Protein AF-A0A7J8WKB6-F1 (afdb_monomer_lite)

Organism: Gossypium aridum (NCBI:txid34290)

Secondary structure (DSSP, 8-state):
--HHHHHHHHHSTT---GGGS-GGG-TT-------GGG-----SHHHHHHTTSTTEEEETTEEEES-SS-SSPPEEEE-GGGSSHHHHHHTBSSPPEEEEEEEEEEESEEEE-TT-EEEEEEEEEPPTT-EEEEPTT-EEE-

Sequence (142 aa):
MDLNAIKRLTDADALTLHIFENPKFFDRAIGINVPRARYLPLRTTADLFLYPCDIYTLVGYVFNRKSKANSLDPVVEFGSEFFKPTDFLSRFKTMPSIIELDSLKVTGDVRFGSRVVLKGKVSIAAKPGEKLQIPDKKVIED

Structure (mmCIF, N/CA/C/O backbone):
data_AF-A0A7J8WKB6-F1
#
_entry.id   AF-A0A7J8WKB6-F1
#
loop_
_atom_site.group_PDB
_atom_site.id
_atom_site.type_symbol
_atom_site.label_atom_id
_atom_site.label_alt_id
_atom_site.label_comp_id
_atom_site.label_asym_id
_atom_site.label_entity_id
_atom_site.label_seq_id
_atom_site.pdbx_PDB_ins_code
_atom_site.Cartn_x
_atom_site.Cartn_y
_atom_site.Cartn_z
_atom_site.occupancy
_atom_site.B_iso_or_equiv
_atom_site.auth_seq_id
_atom_site.auth_comp_id
_atom_site.auth_asym_id
_atom_site.auth_atom_id
_atom_site.pdbx_PDB_model_num
ATOM 1 N N . MET A 1 1 ? 27.851 5.606 -31.758 1.00 47.16 1 MET A N 1
ATOM 2 C CA . MET A 1 1 ? 27.261 5.997 -30.460 1.00 47.16 1 MET A CA 1
ATOM 3 C C . MET A 1 1 ? 26.259 7.102 -30.733 1.00 47.16 1 MET A C 1
ATOM 5 O O . MET A 1 1 ? 26.638 8.083 -31.355 1.00 47.16 1 MET A O 1
ATOM 9 N N . ASP A 1 2 ? 24.993 6.906 -30.371 1.00 52.00 2 ASP A N 1
ATOM 10 C CA . ASP A 1 2 ? 23.916 7.856 -30.671 1.00 52.00 2 ASP A CA 1
ATOM 11 C C . ASP A 1 2 ? 23.853 8.939 -29.580 1.00 52.00 2 ASP A C 1
ATOM 13 O O . ASP A 1 2 ? 23.409 8.687 -28.457 1.00 52.00 2 ASP A O 1
ATOM 17 N N . LEU A 1 3 ? 24.352 10.139 -29.892 1.00 48.03 3 LEU A N 1
ATOM 18 C CA . LEU A 1 3 ? 24.405 11.273 -28.959 1.00 48.03 3 LEU A CA 1
ATOM 19 C C . LEU A 1 3 ? 23.013 11.676 -28.445 1.00 48.03 3 LEU A C 1
ATOM 21 O O . LEU A 1 3 ? 22.898 12.186 -27.331 1.00 48.03 3 LEU A O 1
ATOM 25 N N . ASN A 1 4 ? 21.953 11.401 -29.211 1.00 50.12 4 ASN A N 1
ATOM 26 C CA . ASN A 1 4 ? 20.584 11.714 -28.805 1.00 50.12 4 ASN A CA 1
ATOM 27 C C . ASN A 1 4 ? 20.082 10.785 -27.695 1.00 50.12 4 ASN A C 1
ATOM 29 O O . ASN A 1 4 ? 19.283 11.204 -26.859 1.00 50.12 4 ASN A O 1
ATOM 33 N N . ALA A 1 5 ? 20.563 9.540 -27.652 1.00 53.41 5 ALA A N 1
ATOM 34 C CA . ALA A 1 5 ? 20.239 8.607 -26.577 1.00 53.41 5 ALA A CA 1
ATOM 35 C C . ALA A 1 5 ? 20.902 9.025 -25.256 1.00 53.41 5 ALA A C 1
ATOM 37 O O . ALA A 1 5 ? 20.277 8.934 -24.205 1.00 53.41 5 ALA A O 1
ATOM 38 N N . ILE A 1 6 ? 22.134 9.541 -25.321 1.00 53.81 6 ILE A N 1
ATOM 39 C CA . ILE A 1 6 ? 22.874 10.048 -24.155 1.00 53.81 6 ILE A CA 1
ATOM 40 C C . ILE A 1 6 ? 22.202 11.311 -23.612 1.00 53.81 6 I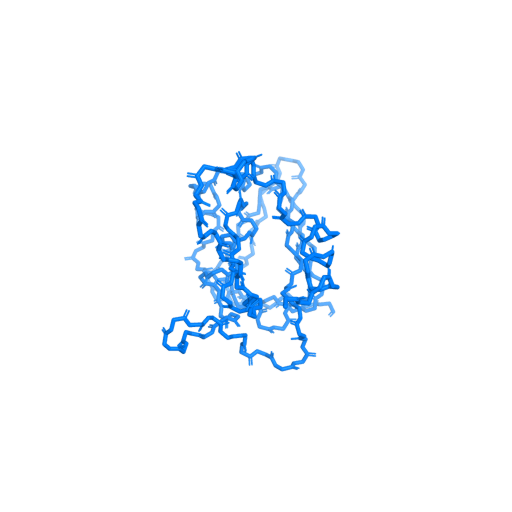LE A C 1
ATOM 42 O O . ILE A 1 6 ? 21.971 11.403 -22.412 1.00 53.81 6 ILE A O 1
ATOM 46 N N . LYS A 1 7 ? 21.809 12.238 -24.496 1.00 53.16 7 LYS A N 1
ATOM 47 C CA . LYS A 1 7 ? 21.117 13.469 -24.097 1.00 53.16 7 LYS A CA 1
ATOM 48 C C . LYS A 1 7 ? 19.762 13.184 -23.431 1.00 53.16 7 LYS A C 1
ATOM 50 O O . LYS A 1 7 ? 19.454 13.736 -22.383 1.00 53.16 7 LYS A O 1
ATOM 55 N N . ARG A 1 8 ? 19.003 12.218 -23.963 1.00 53.97 8 ARG A N 1
ATOM 56 C CA . ARG A 1 8 ? 17.762 11.721 -23.339 1.00 53.97 8 ARG A CA 1
ATOM 57 C C . ARG A 1 8 ? 17.981 11.059 -21.978 1.00 53.97 8 ARG A C 1
ATOM 59 O O . ARG A 1 8 ? 17.083 11.092 -21.145 1.00 53.97 8 ARG A O 1
ATOM 66 N N . LEU A 1 9 ? 19.145 10.446 -21.768 1.00 46.88 9 LEU A N 1
ATOM 67 C CA . LEU A 1 9 ? 19.512 9.817 -20.501 1.00 46.88 9 LEU A CA 1
ATOM 68 C C . LEU A 1 9 ? 19.885 10.863 -19.439 1.00 46.88 9 LEU A C 1
ATOM 70 O O . LEU A 1 9 ? 19.635 10.632 -18.263 1.00 46.88 9 LEU A O 1
ATOM 74 N N . THR A 1 10 ? 20.440 12.007 -19.854 1.00 52.09 10 THR A N 1
ATOM 75 C CA . THR A 1 10 ? 20.739 13.148 -18.972 1.00 52.09 10 THR A CA 1
ATOM 76 C C . THR A 1 10 ? 19.531 14.046 -18.694 1.00 52.09 10 THR A C 1
ATOM 78 O O . THR A 1 10 ? 19.476 14.630 -17.621 1.00 52.09 10 THR A O 1
ATOM 81 N N . ASP A 1 11 ? 18.571 14.143 -19.624 1.00 49.62 11 ASP A N 1
ATOM 82 C CA . ASP A 1 11 ? 17.354 14.966 -19.474 1.00 49.62 11 ASP A CA 1
ATOM 83 C C . ASP A 1 11 ? 16.244 14.271 -18.659 1.00 49.62 11 ASP A C 1
ATOM 85 O O . ASP A 1 11 ? 15.300 14.914 -18.207 1.00 49.62 11 ASP A O 1
ATOM 89 N N . ALA A 1 12 ? 16.322 12.950 -18.468 1.00 46.91 12 ALA A N 1
ATOM 90 C CA . ALA A 1 12 ? 15.436 12.247 -17.551 1.00 46.91 12 ALA A CA 1
ATOM 91 C C . ALA A 1 12 ? 15.967 12.420 -16.120 1.00 46.91 12 ALA A C 1
ATOM 93 O O . ALA A 1 12 ? 16.998 11.840 -15.780 1.00 46.91 12 ALA A O 1
ATOM 94 N N . ASP A 1 13 ? 15.225 13.143 -15.275 1.00 45.50 13 ASP A N 1
ATOM 95 C CA . ASP A 1 13 ? 15.440 13.402 -13.830 1.00 45.50 13 ASP A CA 1
ATOM 96 C C . ASP A 1 13 ? 15.644 12.145 -12.934 1.00 45.50 13 ASP A C 1
ATOM 98 O O . ASP A 1 13 ? 15.576 12.195 -11.706 1.00 45.50 13 ASP A O 1
ATOM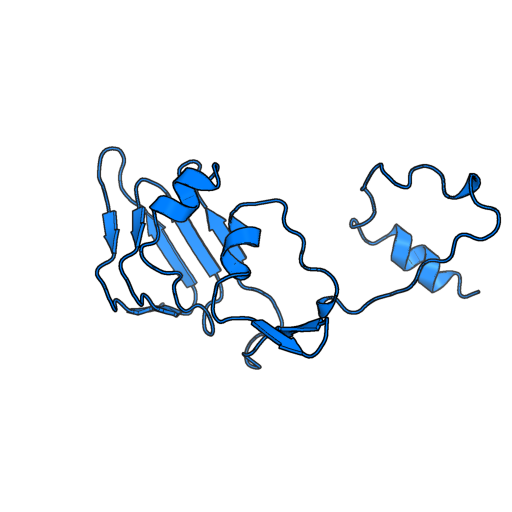 102 N N . ALA A 1 14 ? 15.891 10.975 -13.521 1.00 43.62 14 ALA A N 1
ATOM 103 C CA . ALA A 1 14 ? 16.112 9.701 -12.853 1.00 43.62 14 ALA A CA 1
ATOM 104 C C . ALA A 1 14 ? 17.574 9.454 -12.427 1.00 43.62 14 ALA A C 1
ATOM 106 O O . ALA A 1 14 ? 17.820 8.491 -11.697 1.00 43.62 14 ALA A O 1
ATOM 107 N N . LEU A 1 15 ? 18.539 10.287 -12.844 1.00 45.66 15 LEU A N 1
ATOM 108 C CA . LEU A 1 15 ? 19.964 10.099 -12.524 1.00 45.66 15 LEU A CA 1
ATOM 109 C C . LEU A 1 15 ? 20.529 11.005 -11.422 1.00 45.66 15 LEU A C 1
ATOM 111 O O . LEU A 1 15 ? 21.721 10.915 -11.138 1.00 45.66 15 LEU A O 1
ATOM 115 N N . THR A 1 16 ? 19.706 11.742 -10.672 1.00 41.84 16 THR A N 1
ATOM 116 C CA . THR A 1 16 ? 20.134 12.344 -9.387 1.00 41.84 16 THR A CA 1
ATOM 117 C C . THR A 1 16 ? 20.223 11.289 -8.270 1.00 41.84 16 THR A C 1
ATOM 119 O O . THR A 1 16 ? 19.817 11.495 -7.130 1.00 41.84 16 THR A O 1
ATOM 122 N N . LEU A 1 17 ? 20.722 10.097 -8.599 1.00 45.12 17 LEU A N 1
ATOM 123 C CA . LEU A 1 17 ? 21.325 9.189 -7.638 1.00 45.12 17 LEU A CA 1
ATOM 124 C C . LEU A 1 17 ? 22.809 9.555 -7.613 1.00 45.12 17 LEU A C 1
ATOM 126 O O . LEU A 1 17 ? 23.554 9.171 -8.511 1.00 45.12 17 LEU A O 1
ATOM 130 N N . HIS A 1 18 ? 23.237 10.252 -6.557 1.00 48.72 18 HIS A N 1
ATOM 131 C CA . HIS A 1 18 ? 24.631 10.635 -6.267 1.00 48.72 18 HIS A CA 1
ATOM 132 C C . HIS A 1 18 ? 25.651 9.467 -6.281 1.00 48.72 18 HIS A C 1
ATOM 134 O O . HIS A 1 18 ? 26.835 9.660 -6.039 1.00 48.72 18 HIS A O 1
ATOM 140 N N . ILE A 1 19 ? 25.219 8.238 -6.578 1.00 50.66 19 ILE A N 1
ATOM 141 C CA . ILE A 1 19 ? 26.065 7.053 -6.746 1.00 50.66 19 ILE A CA 1
ATOM 142 C C . ILE A 1 19 ? 26.900 7.132 -8.043 1.00 50.66 19 ILE A C 1
ATOM 144 O O . ILE A 1 19 ? 27.976 6.546 -8.109 1.00 50.66 19 ILE A O 1
ATOM 148 N N . PHE A 1 20 ? 26.458 7.884 -9.060 1.00 49.44 20 PHE A N 1
ATOM 149 C CA . PHE A 1 20 ? 27.145 7.994 -10.358 1.00 49.44 20 PHE A CA 1
ATOM 150 C C . PHE A 1 20 ? 27.691 9.397 -10.652 1.00 49.44 20 PHE A C 1
ATOM 152 O O . PHE A 1 20 ? 27.696 9.829 -11.802 1.00 49.44 20 PHE A O 1
ATOM 159 N N . GLU A 1 21 ? 28.188 10.123 -9.649 1.00 49.72 21 GLU A N 1
ATOM 160 C CA . GLU A 1 21 ? 28.724 11.472 -9.895 1.00 49.72 21 GLU A CA 1
ATOM 161 C C . GLU A 1 21 ? 29.954 11.501 -10.816 1.00 49.72 21 GLU A C 1
ATOM 163 O O . GLU A 1 21 ? 30.286 12.559 -11.342 1.00 49.72 21 GLU A O 1
ATOM 168 N N . ASN A 1 22 ? 30.621 10.370 -11.085 1.00 50.00 22 ASN A N 1
ATOM 169 C CA . ASN A 1 22 ? 31.765 10.345 -11.999 1.00 50.00 22 ASN A CA 1
ATOM 170 C C . ASN A 1 22 ? 31.897 9.015 -12.771 1.00 50.00 22 ASN A C 1
ATOM 172 O O . ASN A 1 22 ? 32.649 8.135 -12.351 1.00 50.00 22 ASN A O 1
ATOM 176 N N . PRO A 1 23 ? 31.294 8.871 -13.970 1.00 52.91 23 PRO A N 1
ATOM 177 C CA . PRO A 1 23 ? 31.600 7.751 -14.876 1.00 52.91 23 PRO A CA 1
ATOM 178 C C . PRO A 1 23 ? 33.064 7.746 -15.365 1.00 52.91 23 PRO A C 1
ATOM 180 O O . PRO A 1 23 ? 33.491 6.803 -16.020 1.00 52.91 23 PRO A O 1
ATOM 183 N N . LYS A 1 24 ? 33.849 8.777 -15.019 1.00 56.69 24 LYS A N 1
ATOM 184 C CA . LYS A 1 24 ? 35.278 8.931 -15.326 1.00 56.69 24 LYS A CA 1
ATOM 185 C C . LYS A 1 24 ? 36.197 7.927 -14.613 1.00 56.69 24 LYS A C 1
ATOM 187 O O . LYS A 1 24 ? 37.359 7.841 -14.982 1.00 56.69 24 LYS A O 1
ATOM 192 N N . PHE A 1 25 ? 35.710 7.197 -13.604 1.00 61.06 25 PHE A N 1
ATOM 193 C CA . PHE A 1 25 ? 36.506 6.187 -12.884 1.00 61.06 25 PHE A CA 1
ATOM 194 C C . PHE A 1 25 ? 36.564 4.822 -13.583 1.00 61.06 25 PHE A C 1
ATOM 196 O O . PHE A 1 25 ? 37.328 3.958 -13.161 1.00 61.06 25 PHE A O 1
ATOM 203 N N . PHE A 1 26 ? 35.774 4.616 -14.639 1.00 70.69 26 PHE A N 1
ATOM 204 C CA . PHE A 1 26 ? 35.746 3.359 -15.378 1.00 70.69 26 PHE A CA 1
ATOM 205 C C . PHE A 1 26 ? 35.987 3.616 -16.864 1.00 70.69 26 PHE A C 1
ATOM 207 O O . PHE A 1 26 ? 35.164 4.239 -17.531 1.00 70.69 26 PHE A O 1
ATOM 214 N N . ASP A 1 27 ? 37.067 3.047 -17.403 1.00 74.69 27 ASP A N 1
ATOM 215 C CA . ASP A 1 27 ? 37.472 3.210 -18.810 1.00 74.69 27 ASP A CA 1
ATOM 216 C C . ASP A 1 27 ? 36.416 2.722 -19.823 1.00 74.69 27 ASP A C 1
ATOM 218 O O . ASP A 1 27 ? 36.487 3.038 -21.011 1.00 74.69 27 ASP A O 1
ATOM 222 N N . ARG A 1 28 ? 35.436 1.918 -19.379 1.00 77.69 28 ARG A N 1
ATOM 223 C CA . ARG A 1 28 ? 34.392 1.303 -20.220 1.00 77.69 28 ARG A CA 1
ATOM 224 C C . ARG A 1 28 ? 33.006 1.298 -19.561 1.00 77.69 28 ARG A C 1
ATOM 226 O O . ARG A 1 28 ? 32.357 0.255 -19.489 1.00 77.69 28 ARG A O 1
ATOM 233 N N . ALA A 1 29 ? 32.533 2.444 -19.073 1.00 78.81 29 ALA A N 1
ATOM 234 C CA . ALA A 1 29 ? 31.150 2.570 -18.606 1.00 78.81 29 ALA A CA 1
ATOM 235 C C . ALA A 1 29 ? 30.144 2.453 -19.776 1.00 78.81 29 ALA A C 1
ATOM 237 O O . ALA A 1 29 ? 30.272 3.146 -20.785 1.00 78.81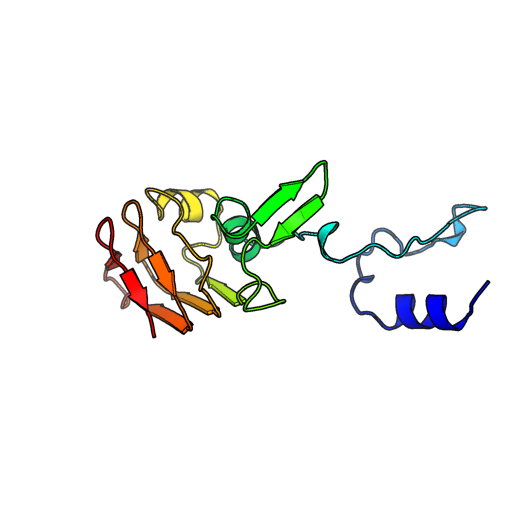 29 ALA A O 1
ATOM 238 N N . ILE A 1 30 ? 29.128 1.591 -19.638 1.00 79.69 30 ILE A N 1
ATOM 239 C CA . ILE A 1 30 ? 28.045 1.415 -20.622 1.00 79.69 30 ILE A CA 1
ATOM 240 C C . ILE A 1 30 ? 26.698 1.586 -19.917 1.00 79.69 30 ILE A C 1
ATOM 242 O O . ILE A 1 30 ? 26.394 0.873 -18.964 1.00 79.69 30 ILE A O 1
ATOM 246 N N . GLY A 1 31 ? 25.874 2.509 -20.415 1.00 82.25 31 GLY A N 1
ATOM 247 C CA . GLY A 1 31 ? 24.470 2.627 -20.026 1.00 82.25 31 GLY A CA 1
ATOM 248 C C . GLY A 1 31 ? 23.588 1.730 -20.893 1.00 82.25 31 GLY A C 1
ATOM 249 O O . GLY A 1 31 ? 23.731 1.715 -22.116 1.00 82.25 31 GLY A O 1
ATOM 250 N N . ILE A 1 32 ? 22.664 0.996 -20.275 1.00 84.38 32 ILE A N 1
ATOM 251 C CA . ILE A 1 32 ? 21.683 0.163 -20.981 1.00 84.38 32 ILE A CA 1
ATOM 252 C C . ILE A 1 32 ? 20.292 0.706 -20.679 1.00 84.38 32 ILE A C 1
ATOM 254 O O . ILE A 1 32 ? 19.900 0.802 -19.518 1.00 84.38 32 ILE A O 1
ATOM 258 N N . A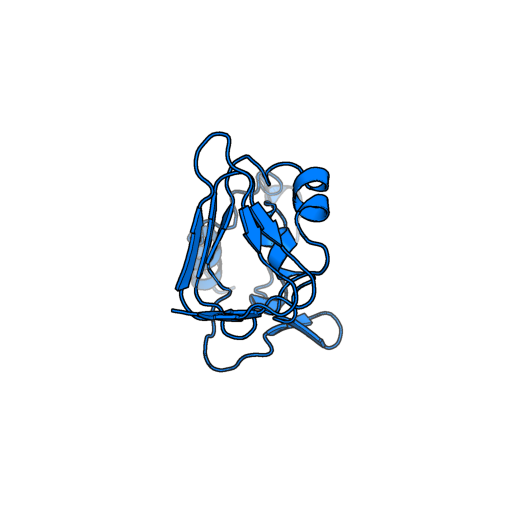SN A 1 33 ? 19.527 1.025 -21.726 1.00 83.50 33 ASN A N 1
ATOM 259 C CA . ASN A 1 33 ? 18.124 1.379 -21.561 1.00 83.50 33 ASN A CA 1
ATOM 260 C C . ASN A 1 33 ? 17.303 0.118 -21.258 1.00 83.50 33 ASN A C 1
ATOM 262 O O . ASN A 1 33 ? 17.376 -0.881 -21.980 1.00 83.50 33 ASN A O 1
ATOM 266 N N . VAL A 1 34 ? 16.509 0.163 -20.193 1.00 81.62 34 VAL A N 1
ATOM 267 C CA . VAL A 1 34 ? 15.685 -0.960 -19.747 1.00 81.62 34 VAL A CA 1
ATOM 268 C C . VAL A 1 34 ? 14.208 -0.564 -19.738 1.00 81.62 34 VAL A C 1
ATOM 270 O O . VAL A 1 34 ? 13.886 0.569 -19.387 1.00 81.62 34 VAL A O 1
ATOM 273 N N . PRO A 1 35 ? 13.277 -1.472 -20.095 1.00 78.69 35 PRO A N 1
ATOM 274 C CA . PRO A 1 35 ? 11.854 -1.210 -19.914 1.00 78.69 35 PRO A CA 1
ATOM 275 C C . PRO A 1 35 ? 11.525 -0.920 -18.448 1.00 78.69 35 PRO A C 1
ATOM 277 O O . PRO A 1 35 ? 12.110 -1.540 -17.557 1.00 78.69 35 PRO A O 1
ATOM 280 N N . ARG A 1 36 ? 10.528 -0.057 -18.205 1.00 75.69 36 ARG A N 1
ATOM 281 C CA . ARG A 1 36 ? 10.057 0.302 -16.853 1.00 75.69 36 ARG A CA 1
ATOM 282 C C . ARG A 1 36 ? 9.750 -0.920 -15.979 1.00 75.69 36 ARG A C 1
ATOM 284 O O . ARG A 1 36 ? 10.039 -0.899 -14.794 1.00 75.69 36 ARG A O 1
ATOM 291 N N . ALA A 1 37 ? 9.275 -2.014 -16.573 1.00 76.00 37 ALA A N 1
ATOM 292 C CA . ALA A 1 37 ? 8.993 -3.280 -15.889 1.00 76.00 37 ALA A CA 1
ATOM 293 C C . ALA A 1 37 ? 10.204 -3.922 -15.166 1.00 76.00 37 ALA A C 1
ATOM 295 O O . ALA A 1 37 ? 10.027 -4.832 -14.359 1.00 76.00 37 ALA A O 1
ATOM 296 N N . ARG A 1 38 ? 11.440 -3.474 -15.448 1.00 79.50 38 ARG A N 1
ATOM 297 C CA . ARG A 1 38 ? 12.666 -3.900 -14.743 1.00 79.50 38 ARG A CA 1
ATOM 298 C C . ARG A 1 38 ? 13.057 -2.992 -13.573 1.00 79.50 38 ARG A C 1
ATOM 300 O O . ARG A 1 38 ? 14.067 -3.253 -12.928 1.00 79.50 38 ARG A O 1
ATOM 307 N N . TYR A 1 39 ? 12.291 -1.937 -13.305 1.00 76.56 39 TYR A N 1
ATOM 308 C CA . TYR A 1 39 ? 12.578 -0.976 -12.249 1.00 76.56 39 TYR A CA 1
ATOM 309 C C . TYR A 1 39 ? 11.306 -0.629 -11.472 1.00 76.56 39 TYR A C 1
ATOM 311 O O . TYR A 1 39 ? 10.482 0.163 -11.925 1.00 76.56 39 TYR A O 1
ATOM 319 N N . LEU A 1 40 ? 11.180 -1.213 -10.280 1.00 76.75 40 LEU A N 1
ATOM 320 C CA . LEU A 1 40 ? 10.170 -0.845 -9.293 1.00 76.75 40 LEU A CA 1
ATOM 321 C C . LEU A 1 40 ? 10.896 -0.197 -8.101 1.00 76.75 40 LEU A C 1
ATOM 323 O O . LEU A 1 40 ? 11.483 -0.918 -7.290 1.00 76.75 40 LEU A O 1
ATOM 327 N N . PRO A 1 41 ? 10.963 1.144 -8.023 1.00 78.19 41 PRO A N 1
ATOM 328 C CA . PRO A 1 41 ? 11.644 1.812 -6.921 1.00 78.19 41 PRO A CA 1
ATOM 329 C C . PRO A 1 41 ? 10.903 1.537 -5.612 1.00 78.19 41 PRO A C 1
ATOM 331 O O . PRO A 1 41 ? 9.695 1.696 -5.560 1.00 78.19 41 PRO A O 1
ATOM 334 N N . LEU A 1 42 ? 11.623 1.165 -4.553 1.00 81.81 42 LEU A N 1
ATOM 335 C CA . LEU A 1 42 ? 11.068 0.989 -3.206 1.00 81.81 42 LEU A CA 1
ATOM 336 C C . LEU A 1 42 ? 11.630 2.071 -2.283 1.00 81.81 42 LEU A C 1
ATOM 338 O O . LEU A 1 42 ? 12.558 1.820 -1.516 1.00 81.81 42 LEU A O 1
ATOM 342 N N . ARG A 1 43 ? 11.126 3.302 -2.407 1.00 84.06 43 ARG A N 1
ATOM 343 C CA . ARG A 1 43 ? 11.585 4.434 -1.583 1.00 84.06 43 ARG A CA 1
ATOM 344 C C . ARG A 1 43 ? 10.618 4.751 -0.450 1.00 84.06 43 ARG A C 1
ATOM 346 O O . ARG A 1 43 ? 11.038 5.243 0.593 1.00 84.06 43 ARG A O 1
ATOM 353 N N . THR A 1 44 ? 9.337 4.482 -0.661 1.00 86.62 44 THR A N 1
ATOM 354 C CA . THR A 1 44 ? 8.245 4.880 0.227 1.00 86.62 44 THR A CA 1
ATOM 355 C C . THR A 1 44 ? 7.363 3.688 0.593 1.00 86.62 44 THR A C 1
ATOM 357 O O . THR A 1 44 ? 7.392 2.641 -0.054 1.00 86.62 44 THR A O 1
ATOM 360 N N . THR A 1 45 ? 6.535 3.834 1.630 1.00 90.19 45 THR A N 1
ATOM 361 C CA . THR A 1 45 ? 5.524 2.817 1.961 1.00 90.19 45 THR A CA 1
ATOM 362 C C . THR A 1 45 ? 4.415 2.727 0.912 1.00 90.19 45 THR A C 1
ATOM 364 O O . THR A 1 45 ? 3.812 1.667 0.768 1.00 90.19 45 THR A O 1
ATOM 367 N N . ALA A 1 46 ? 4.207 3.785 0.120 1.00 89.88 46 ALA A N 1
ATOM 368 C CA . ALA A 1 46 ? 3.377 3.751 -1.083 1.00 89.88 46 ALA A CA 1
ATOM 369 C C . ALA A 1 46 ? 3.939 2.776 -2.131 1.00 89.88 46 ALA A C 1
ATOM 371 O O . ALA A 1 46 ? 3.200 1.939 -2.643 1.00 89.88 46 ALA A O 1
ATOM 372 N N . ASP A 1 47 ? 5.252 2.802 -2.372 1.00 88.06 47 ASP A N 1
ATOM 373 C CA . ASP A 1 47 ? 5.899 1.838 -3.268 1.00 88.06 47 ASP A CA 1
ATOM 374 C C . ASP A 1 47 ? 5.820 0.407 -2.711 1.00 88.06 47 ASP A C 1
ATOM 376 O O . ASP A 1 47 ? 5.499 -0.544 -3.428 1.00 88.06 47 ASP A O 1
ATOM 380 N N . LEU A 1 48 ? 6.069 0.256 -1.402 1.00 90.00 48 LEU A N 1
ATOM 381 C CA . LEU A 1 48 ? 5.987 -1.032 -0.710 1.00 90.00 48 LEU A CA 1
ATOM 382 C C . LEU A 1 48 ? 4.581 -1.633 -0.775 1.00 90.00 48 LEU A C 1
ATOM 384 O O . LEU A 1 48 ? 4.455 -2.852 -0.810 1.00 90.00 48 LEU A O 1
ATOM 388 N N . PHE A 1 49 ? 3.537 -0.805 -0.796 1.00 93.25 49 PHE A N 1
ATOM 389 C CA . PHE A 1 49 ? 2.149 -1.248 -0.870 1.00 93.25 49 PHE A CA 1
ATOM 390 C C . PHE A 1 49 ? 1.810 -1.927 -2.197 1.00 93.25 49 PHE A C 1
ATOM 392 O O . PHE A 1 49 ? 1.063 -2.902 -2.198 1.00 93.25 49 PHE A O 1
ATOM 399 N N . LEU A 1 50 ? 2.380 -1.474 -3.316 1.00 90.00 50 LEU A N 1
ATOM 400 C CA . LEU A 1 50 ? 2.076 -2.043 -4.632 1.00 90.00 50 LEU A CA 1
ATOM 401 C C . LEU A 1 50 ? 2.594 -3.478 -4.782 1.00 90.00 50 LEU A C 1
ATOM 403 O O . LEU A 1 50 ? 1.939 -4.311 -5.404 1.00 90.00 50 LEU A O 1
ATOM 407 N N . TYR A 1 51 ? 3.756 -3.773 -4.198 1.00 86.31 51 TYR A N 1
ATOM 408 C CA . TYR A 1 51 ? 4.456 -5.045 -4.376 1.00 86.31 51 TYR A CA 1
ATOM 409 C C . TYR A 1 51 ? 3.676 -6.293 -3.906 1.00 86.31 51 TYR A C 1
ATOM 411 O O . TYR A 1 51 ? 3.569 -7.244 -4.680 1.00 86.31 51 TYR A O 1
ATOM 419 N N . PRO A 1 52 ? 3.123 -6.339 -2.679 1.00 88.44 52 PRO A N 1
ATOM 420 C CA . PRO A 1 52 ? 2.373 -7.493 -2.193 1.00 88.44 52 PRO A CA 1
ATOM 421 C C . PRO A 1 52 ? 0.913 -7.519 -2.672 1.00 88.44 52 PRO A C 1
ATOM 423 O O . PRO A 1 52 ? 0.194 -8.470 -2.361 1.00 88.44 52 PRO A O 1
ATOM 426 N N . CYS A 1 53 ? 0.452 -6.490 -3.386 1.00 91.12 53 CYS A N 1
ATOM 427 C CA . CYS A 1 53 ? -0.890 -6.462 -3.952 1.00 91.12 53 CYS A CA 1
ATOM 428 C C . CYS A 1 53 ? -0.979 -7.275 -5.255 1.00 91.12 53 CYS A C 1
ATOM 430 O O . CYS A 1 53 ? 0.008 -7.701 -5.853 1.00 91.12 53 CYS A O 1
ATOM 432 N N . ASP A 1 54 ? -2.199 -7.486 -5.738 1.00 91.06 54 ASP A N 1
ATOM 433 C CA . ASP A 1 54 ? -2.492 -8.334 -6.894 1.00 91.06 54 ASP A CA 1
ATOM 434 C C . ASP A 1 54 ? -2.185 -7.702 -8.263 1.00 91.06 54 ASP A C 1
ATOM 436 O O . ASP A 1 54 ? -2.487 -8.316 -9.288 1.00 91.06 54 ASP A O 1
ATOM 440 N N . ILE A 1 55 ? -1.551 -6.529 -8.301 1.00 88.81 55 ILE A N 1
ATOM 441 C CA . ILE A 1 55 ? -1.335 -5.727 -9.510 1.00 88.81 55 ILE A CA 1
ATOM 442 C C . ILE A 1 55 ? -0.250 -6.279 -10.448 1.00 88.81 55 ILE A C 1
ATOM 444 O O . ILE A 1 55 ? -0.364 -6.109 -11.666 1.00 88.81 55 ILE A O 1
ATOM 448 N N . TYR A 1 56 ? 0.760 -6.982 -9.924 1.00 87.31 56 TYR A N 1
ATOM 449 C CA . TYR A 1 56 ? 1.859 -7.544 -10.717 1.00 87.31 56 TYR A CA 1
ATOM 450 C C . TYR A 1 56 ? 1.819 -9.075 -10.791 1.00 87.31 56 TYR A C 1
ATOM 452 O O . TYR A 1 56 ? 1.319 -9.768 -9.906 1.00 87.31 56 TYR A O 1
ATOM 460 N N . THR A 1 57 ? 2.379 -9.609 -11.873 1.00 85.19 57 THR A N 1
ATOM 461 C CA . THR A 1 57 ? 2.762 -11.014 -12.042 1.00 85.19 57 THR A CA 1
ATOM 462 C C . THR A 1 57 ? 4.248 -11.068 -12.344 1.00 85.19 57 THR A C 1
ATOM 464 O O . THR A 1 57 ? 4.744 -10.297 -13.166 1.00 85.19 57 THR A O 1
ATOM 467 N N . LEU A 1 58 ? 4.953 -11.996 -11.709 1.00 82.81 58 LEU A N 1
ATOM 468 C CA . LEU A 1 58 ? 6.356 -12.244 -11.997 1.00 82.81 58 LEU A CA 1
ATOM 469 C C . LEU A 1 58 ? 6.474 -13.199 -13.191 1.00 82.81 58 LEU A C 1
ATOM 471 O O . LEU A 1 58 ? 5.996 -14.331 -13.132 1.00 82.81 58 LEU A O 1
ATOM 475 N N . VAL A 1 59 ? 7.114 -12.747 -14.271 1.00 82.25 59 VAL A N 1
ATOM 476 C CA . VAL A 1 59 ? 7.453 -13.581 -15.434 1.00 82.25 59 VAL A CA 1
ATOM 477 C C . VAL A 1 59 ? 8.972 -13.596 -15.574 1.00 82.25 59 VAL A C 1
ATOM 479 O O . VAL A 1 59 ? 9.582 -12.618 -16.011 1.00 82.25 59 VAL A O 1
ATOM 482 N N . GLY A 1 60 ? 9.601 -14.692 -15.142 1.00 84.06 60 GLY A N 1
ATOM 483 C CA . GLY A 1 60 ? 11.054 -14.756 -14.979 1.00 84.06 60 GLY A CA 1
ATOM 484 C C . GLY A 1 60 ? 11.522 -13.763 -13.911 1.00 84.06 60 GLY A C 1
ATOM 485 O O . GLY A 1 60 ? 11.236 -13.949 -12.734 1.00 84.06 60 GLY A O 1
ATOM 486 N N . TYR A 1 61 ? 12.199 -12.694 -14.337 1.00 75.75 61 TYR A N 1
ATOM 487 C CA . TYR A 1 61 ? 12.695 -11.612 -13.470 1.00 75.75 61 TYR A CA 1
ATOM 488 C C . TYR A 1 61 ? 12.005 -10.264 -13.723 1.00 75.75 61 TYR A C 1
ATOM 490 O O . TYR A 1 61 ? 12.497 -9.222 -13.297 1.00 75.75 61 TYR A O 1
ATOM 498 N N . VAL A 1 62 ? 10.903 -10.261 -14.476 1.00 76.88 62 VAL A N 1
ATOM 499 C CA . VAL A 1 62 ? 10.200 -9.040 -14.879 1.00 76.88 62 VAL A CA 1
ATOM 500 C C . VAL A 1 62 ? 8.841 -8.986 -14.196 1.00 76.88 62 VAL A C 1
ATOM 502 O O . VAL A 1 62 ? 8.067 -9.946 -14.260 1.00 76.88 62 VAL A O 1
ATOM 505 N N . PHE A 1 63 ? 8.545 -7.851 -13.563 1.00 78.56 63 PHE A N 1
ATOM 506 C CA . PHE A 1 63 ? 7.227 -7.573 -13.005 1.00 78.56 63 PHE A CA 1
ATOM 507 C C . PHE A 1 63 ? 6.321 -7.032 -14.106 1.00 78.56 63 PHE A C 1
ATOM 509 O O . PHE A 1 63 ? 6.512 -5.924 -14.603 1.00 78.56 63 PHE A O 1
ATOM 516 N N . ASN A 1 64 ? 5.324 -7.824 -14.488 1.00 78.88 64 ASN A N 1
ATOM 517 C CA . ASN A 1 64 ? 4.330 -7.444 -15.484 1.00 78.88 64 ASN A CA 1
ATOM 518 C C . ASN A 1 64 ? 3.014 -7.093 -14.801 1.00 78.88 64 ASN A C 1
ATOM 520 O O . ASN A 1 64 ? 2.497 -7.874 -14.002 1.00 78.88 64 ASN A O 1
ATOM 524 N N . ARG A 1 65 ? 2.433 -5.940 -15.137 1.00 78.44 65 ARG A N 1
ATOM 525 C CA . ARG A 1 65 ? 1.107 -5.567 -14.639 1.00 78.44 65 ARG A CA 1
ATOM 526 C C . ARG A 1 65 ? 0.040 -6.519 -15.191 1.00 78.44 65 ARG A C 1
ATOM 528 O O . ARG A 1 65 ? 0.053 -6.837 -16.378 1.00 78.44 65 ARG A O 1
ATOM 535 N N . LYS A 1 66 ? -0.890 -6.967 -14.340 1.00 79.06 66 LYS A N 1
ATOM 536 C CA . LYS A 1 66 ? -1.997 -7.861 -14.737 1.00 79.06 66 LYS A CA 1
ATOM 537 C C . LYS A 1 66 ? -3.078 -7.161 -15.558 1.00 79.06 66 LYS A C 1
ATOM 539 O O . LYS A 1 66 ? -3.628 -7.762 -16.476 1.00 79.06 66 LYS A O 1
ATOM 544 N N . SER A 1 67 ? -3.399 -5.913 -15.220 1.00 68.81 67 SER A N 1
ATOM 545 C CA . SER A 1 67 ? -4.452 -5.151 -15.898 1.00 68.81 67 SER A CA 1
ATOM 546 C C . SER A 1 67 ? -3.938 -4.509 -17.187 1.00 68.81 67 SER A C 1
ATOM 548 O O . SER A 1 67 ? -2.880 -3.881 -17.191 1.00 68.81 67 SER A O 1
ATOM 550 N N . LYS A 1 68 ? -4.713 -4.654 -18.271 1.00 59.34 68 LYS A N 1
ATOM 551 C CA . LYS A 1 68 ? -4.479 -3.995 -19.570 1.00 59.34 68 LYS A CA 1
ATOM 552 C C . LYS A 1 68 ? -5.192 -2.644 -19.702 1.00 59.34 68 LYS A C 1
ATOM 554 O O . LYS A 1 68 ? -4.923 -1.938 -20.667 1.00 59.34 68 LYS A O 1
ATOM 559 N N . ALA A 1 69 ? -6.109 -2.310 -18.787 1.00 61.50 69 ALA A N 1
ATOM 560 C CA . ALA A 1 69 ? -6.949 -1.114 -18.898 1.00 61.50 69 ALA A CA 1
ATOM 561 C C . ALA A 1 69 ? -6.143 0.177 -18.692 1.00 61.50 69 ALA A C 1
ATOM 563 O O . ALA A 1 69 ? -6.318 1.138 -19.431 1.00 61.50 69 ALA A O 1
ATOM 564 N N . ASN A 1 70 ? -5.195 0.149 -17.752 1.00 61.31 70 ASN A N 1
ATOM 565 C CA . ASN A 1 70 ? -4.288 1.253 -17.469 1.00 61.31 70 ASN A CA 1
ATOM 566 C C . ASN A 1 70 ? -2.840 0.793 -17.687 1.00 61.31 70 ASN A C 1
ATOM 568 O O . ASN A 1 70 ? -2.445 -0.296 -17.266 1.00 61.31 70 ASN A O 1
ATOM 572 N N . SER A 1 71 ? -2.011 1.626 -18.316 1.00 66.81 71 SER A N 1
ATOM 573 C CA . SER A 1 71 ? -0.576 1.346 -18.493 1.00 66.81 71 SER A CA 1
ATOM 574 C C . SER A 1 71 ? 0.282 1.814 -17.311 1.00 66.81 71 SER A C 1
ATOM 576 O O . SER A 1 71 ? 1.432 1.396 -17.196 1.00 66.81 71 SER A O 1
ATOM 578 N N . LEU A 1 72 ? -0.274 2.650 -16.425 1.00 78.06 72 LEU A N 1
ATOM 579 C CA . LEU A 1 72 ? 0.434 3.297 -15.315 1.00 78.06 72 LEU A CA 1
ATOM 580 C C . LEU A 1 72 ? -0.006 2.760 -13.952 1.00 78.06 72 LEU A C 1
ATOM 582 O O . LEU A 1 72 ? -1.201 2.571 -13.725 1.00 78.06 72 LEU A O 1
ATOM 586 N N . ASP A 1 73 ? 0.955 2.546 -13.055 1.00 86.12 73 ASP A N 1
ATOM 587 C CA . ASP A 1 73 ? 0.701 2.164 -11.662 1.00 86.12 73 ASP A CA 1
ATOM 588 C C . ASP A 1 73 ? -0.227 3.183 -10.973 1.00 86.12 73 ASP A C 1
ATOM 590 O O . ASP A 1 73 ? -0.153 4.374 -11.295 1.00 86.12 73 ASP A O 1
ATOM 594 N N . PRO A 1 74 ? -1.101 2.751 -10.045 1.00 90.81 74 PRO A N 1
ATOM 595 C CA . PRO A 1 74 ? -1.964 3.673 -9.327 1.00 90.81 74 PRO A CA 1
ATOM 596 C C . PRO A 1 74 ? -1.138 4.646 -8.490 1.00 90.81 74 PRO A C 1
ATOM 598 O O . PRO A 1 74 ? -0.111 4.282 -7.913 1.00 90.81 74 PRO A O 1
ATOM 601 N N . VAL A 1 75 ? -1.621 5.880 -8.381 1.00 92.19 75 VAL A N 1
ATOM 602 C CA . VAL A 1 75 ? -1.005 6.881 -7.504 1.00 92.19 75 VAL A CA 1
ATOM 603 C C . VAL A 1 75 ? -1.422 6.588 -6.067 1.00 92.19 75 VAL A C 1
ATOM 605 O O . VAL A 1 75 ? -2.613 6.572 -5.768 1.00 92.19 75 VAL A O 1
ATOM 608 N N . VAL A 1 76 ? -0.460 6.351 -5.174 1.00 94.94 76 VAL A N 1
ATOM 609 C CA . VAL A 1 76 ? -0.733 6.014 -3.770 1.00 94.94 76 VAL A CA 1
ATOM 610 C C . VAL A 1 76 ? -0.134 7.070 -2.849 1.00 94.94 76 VAL A C 1
ATOM 612 O O . VAL A 1 76 ? 1.071 7.309 -2.853 1.00 94.94 76 VAL A O 1
ATOM 615 N N . GLU A 1 77 ? -0.986 7.670 -2.027 1.00 95.75 77 GLU A N 1
ATOM 616 C CA . GLU A 1 77 ? -0.632 8.651 -1.010 1.00 95.75 77 GLU A CA 1
ATOM 617 C C . GLU A 1 77 ? -1.053 8.146 0.369 1.00 95.75 77 GLU A C 1
ATOM 619 O O . GLU A 1 77 ? -2.239 7.951 0.651 1.00 95.75 77 GLU A O 1
ATOM 624 N N . PHE A 1 78 ? -0.078 7.984 1.259 1.00 96.25 78 PHE A N 1
ATOM 625 C CA . PHE A 1 78 ? -0.336 7.673 2.657 1.00 96.25 78 PHE A CA 1
ATOM 626 C C . PHE A 1 78 ? 0.002 8.854 3.569 1.00 96.25 78 PHE A C 1
ATOM 628 O O . PHE A 1 78 ? 0.992 9.555 3.363 1.00 96.25 78 PHE A O 1
ATOM 635 N N . GLY A 1 79 ? -0.810 9.036 4.610 1.00 94.75 79 GLY A N 1
ATOM 636 C CA . GLY A 1 79 ? -0.529 9.929 5.728 1.00 94.75 79 GLY A CA 1
ATOM 637 C C . GLY A 1 79 ? 0.655 9.465 6.582 1.00 94.75 79 GLY A C 1
ATOM 638 O O . GLY A 1 79 ? 1.201 8.368 6.414 1.00 94.75 79 GLY A O 1
ATOM 639 N N . SER A 1 80 ? 1.043 10.305 7.543 1.00 93.94 80 SER A N 1
ATOM 640 C CA . SER A 1 80 ? 2.175 10.055 8.448 1.00 93.94 80 SER A CA 1
ATOM 641 C C . SER A 1 80 ? 2.009 8.777 9.278 1.00 93.94 80 SER A C 1
ATOM 643 O O . SER A 1 80 ? 2.998 8.166 9.683 1.00 93.94 80 SER A O 1
ATOM 645 N N . GLU A 1 81 ? 0.772 8.315 9.463 1.00 93.62 81 GLU A N 1
ATOM 646 C CA . GLU A 1 81 ? 0.413 7.094 10.182 1.00 93.62 81 GLU A CA 1
ATOM 647 C C . GLU A 1 81 ? 0.944 5.803 9.539 1.00 93.62 81 GLU A C 1
ATOM 649 O O . GLU A 1 81 ? 0.978 4.759 10.199 1.00 93.62 81 GLU A O 1
ATOM 654 N N . PHE A 1 82 ? 1.347 5.864 8.267 1.00 93.56 82 PHE A N 1
ATOM 655 C CA . PHE A 1 82 ? 1.895 4.747 7.493 1.00 93.56 82 PHE A CA 1
ATOM 656 C C . PHE A 1 82 ? 3.375 4.955 7.144 1.00 93.56 82 PHE A C 1
ATOM 658 O O . PHE A 1 82 ? 3.910 4.234 6.306 1.00 93.56 82 PHE A O 1
ATOM 665 N N . PHE A 1 83 ? 4.051 5.945 7.738 1.00 90.62 83 PHE A N 1
ATOM 666 C CA . PHE A 1 83 ? 5.449 6.237 7.413 1.00 90.62 83 PHE A CA 1
ATOM 667 C C . PHE A 1 83 ? 6.387 5.083 7.796 1.00 90.62 83 PHE A C 1
ATOM 669 O O . PHE A 1 83 ? 7.297 4.735 7.046 1.00 90.62 83 PHE A O 1
ATOM 676 N N . LYS A 1 84 ? 6.161 4.457 8.960 1.00 91.44 84 LYS A N 1
ATOM 677 C CA . LYS A 1 84 ? 6.964 3.316 9.411 1.00 91.44 84 LYS A CA 1
ATOM 678 C C . LYS A 1 84 ? 6.444 2.016 8.784 1.00 91.44 84 LYS A C 1
ATOM 680 O O . LYS A 1 84 ? 5.248 1.744 8.895 1.00 91.44 84 LYS A O 1
ATOM 685 N N . PRO A 1 85 ? 7.315 1.153 8.228 1.00 89.88 85 PRO A N 1
ATOM 686 C CA . PRO A 1 85 ? 6.898 -0.126 7.646 1.00 89.88 85 PRO A CA 1
ATOM 687 C C . PRO A 1 85 ? 6.136 -1.039 8.616 1.00 89.88 85 PRO A C 1
ATOM 689 O O . PRO A 1 85 ? 5.194 -1.716 8.215 1.00 89.88 85 PRO A O 1
ATOM 692 N N . THR A 1 86 ? 6.505 -1.036 9.901 1.00 92.88 86 THR A N 1
ATOM 693 C CA . THR A 1 86 ? 5.815 -1.808 10.946 1.00 92.88 86 THR A CA 1
ATOM 694 C C . THR A 1 86 ? 4.379 -1.335 11.149 1.00 92.88 86 THR A C 1
ATOM 696 O O . THR A 1 86 ? 3.462 -2.153 11.212 1.00 92.88 86 THR A O 1
ATOM 699 N N . ASP A 1 87 ? 4.177 -0.016 11.198 1.00 92.75 87 ASP A N 1
ATOM 700 C CA . ASP A 1 87 ? 2.858 0.586 11.384 1.00 92.75 87 ASP A CA 1
ATOM 701 C C . ASP A 1 87 ? 2.007 0.354 10.136 1.00 92.75 87 ASP A C 1
ATOM 703 O O . ASP A 1 87 ? 0.869 -0.095 10.254 1.00 92.75 87 ASP A O 1
ATOM 707 N N . PHE A 1 88 ? 2.590 0.548 8.947 1.00 94.12 88 PHE A N 1
ATOM 708 C CA . PHE A 1 88 ? 1.966 0.229 7.665 1.00 94.12 88 PHE A CA 1
ATOM 709 C C . PHE A 1 88 ? 1.452 -1.217 7.637 1.00 94.12 88 PHE A C 1
ATOM 711 O O . PHE A 1 88 ? 0.254 -1.424 7.464 1.00 94.12 88 PHE A O 1
ATOM 718 N N . LEU A 1 89 ? 2.309 -2.215 7.884 1.00 93.19 89 LEU A N 1
ATOM 719 C CA . LEU A 1 89 ? 1.905 -3.625 7.838 1.00 93.19 89 LEU A CA 1
ATOM 720 C C . LEU A 1 89 ? 0.834 -3.952 8.887 1.00 93.19 89 LEU A C 1
ATOM 722 O O . LEU A 1 89 ? -0.124 -4.654 8.578 1.00 93.19 89 LEU A O 1
ATOM 726 N N . SER A 1 90 ? 0.940 -3.399 10.100 1.00 95.25 90 SER A N 1
ATOM 727 C CA . SER A 1 90 ? -0.036 -3.639 11.177 1.00 95.25 90 SER A CA 1
ATOM 728 C C . SER A 1 90 ? -1.451 -3.133 10.864 1.00 95.25 90 SER A C 1
ATOM 730 O O . SER A 1 90 ? -2.426 -3.580 11.473 1.00 95.25 90 SER A O 1
ATOM 732 N N . ARG A 1 91 ? -1.581 -2.192 9.919 1.00 95.81 91 ARG A N 1
ATOM 733 C CA . ARG A 1 91 ? -2.859 -1.587 9.526 1.00 95.81 91 ARG A CA 1
ATOM 734 C C . ARG A 1 91 ? -3.629 -2.421 8.514 1.00 95.81 91 ARG A C 1
ATOM 736 O O . ARG A 1 91 ? -4.818 -2.170 8.346 1.00 95.81 91 ARG A O 1
ATOM 743 N N . PHE A 1 92 ? -3.008 -3.412 7.881 1.00 96.56 92 PHE A N 1
ATOM 744 C CA . PHE A 1 92 ? -3.660 -4.299 6.922 1.00 96.56 92 PHE A CA 1
ATOM 745 C C . PHE A 1 92 ? -3.703 -5.724 7.470 1.00 96.56 92 PHE A C 1
ATOM 747 O O . PHE A 1 92 ? -2.668 -6.368 7.609 1.00 96.56 92 PHE A O 1
ATOM 754 N N . LYS A 1 93 ? -4.902 -6.270 7.717 1.00 96.62 93 LYS A N 1
ATOM 755 C CA . LYS A 1 93 ? -5.024 -7.708 8.032 1.00 96.62 93 LYS A CA 1
ATOM 756 C C . LYS A 1 93 ? -4.558 -8.582 6.865 1.00 96.62 93 LYS A C 1
ATOM 758 O O . LYS A 1 93 ? -3.945 -9.622 7.067 1.00 96.62 93 LYS A O 1
ATOM 763 N N . THR A 1 94 ? -4.896 -8.173 5.646 1.00 95.94 94 THR A N 1
ATOM 764 C CA . THR A 1 94 ? -4.385 -8.722 4.384 1.00 95.94 94 THR A CA 1
ATOM 765 C C . THR A 1 94 ? -4.262 -7.577 3.393 1.00 95.94 94 THR A C 1
ATOM 767 O O . THR A 1 94 ? -5.073 -6.650 3.449 1.00 95.94 94 THR A O 1
ATOM 770 N N . MET A 1 95 ? -3.324 -7.660 2.454 1.00 95.75 95 MET A N 1
ATOM 771 C CA . MET A 1 95 ? -3.232 -6.660 1.390 1.00 95.75 95 MET A CA 1
ATOM 772 C C . MET A 1 95 ? -4.515 -6.639 0.542 1.00 95.75 95 MET A C 1
ATOM 774 O O . MET A 1 95 ? -5.084 -7.708 0.284 1.00 95.75 95 MET A O 1
ATOM 778 N N . PRO A 1 96 ? -5.018 -5.450 0.172 1.00 96.69 96 PRO A N 1
ATOM 779 C CA . PRO A 1 96 ? -6.224 -5.322 -0.632 1.00 96.69 96 PRO A CA 1
ATOM 780 C C . PRO A 1 96 ? -5.969 -5.712 -2.093 1.00 96.69 96 PRO A C 1
ATOM 782 O O . PRO A 1 96 ? -4.837 -5.707 -2.572 1.00 96.69 96 PRO A O 1
ATOM 785 N N . SER A 1 97 ? -7.045 -6.014 -2.813 1.00 95.44 97 SER A N 1
ATOM 786 C CA . SER A 1 97 ? -7.020 -6.063 -4.277 1.00 95.44 97 SER A CA 1
ATOM 787 C C . SER A 1 97 ? -7.092 -4.640 -4.833 1.00 95.44 97 SER A C 1
ATOM 789 O O . SER A 1 97 ? -7.947 -3.860 -4.407 1.00 95.44 97 SER A O 1
ATOM 791 N N . ILE A 1 98 ? -6.191 -4.308 -5.760 1.00 94.62 98 ILE A N 1
ATOM 792 C CA . ILE A 1 98 ? -6.050 -2.969 -6.366 1.00 94.62 98 ILE A CA 1
ATOM 793 C C . ILE A 1 98 ? -5.937 -3.028 -7.897 1.00 94.62 98 ILE A C 1
ATOM 795 O O . ILE A 1 98 ? -5.472 -2.086 -8.538 1.00 94.62 98 ILE A O 1
ATOM 799 N N . ILE A 1 99 ? -6.322 -4.147 -8.510 1.00 92.00 99 ILE A N 1
ATOM 800 C CA . ILE A 1 99 ? -6.169 -4.368 -9.956 1.00 92.00 99 ILE A CA 1
ATOM 801 C C . ILE A 1 99 ? -6.918 -3.337 -10.824 1.00 92.00 99 ILE A C 1
ATOM 803 O O . ILE A 1 99 ? -6.479 -3.049 -11.940 1.00 92.00 99 ILE A O 1
ATOM 807 N N . GLU A 1 100 ? -7.994 -2.753 -10.290 1.00 91.50 100 GLU A N 1
ATOM 808 C CA . GLU A 1 100 ? -8.833 -1.714 -10.914 1.00 91.50 100 GLU A CA 1
ATOM 809 C C . GLU A 1 100 ? -8.661 -0.334 -10.247 1.00 91.50 100 GLU A C 1
ATOM 811 O O . GLU A 1 100 ? -9.513 0.536 -10.392 1.00 91.50 100 GLU A O 1
ATOM 816 N N . LEU A 1 101 ? -7.591 -0.131 -9.473 1.00 93.38 101 LEU A N 1
ATOM 817 C CA . LEU A 1 101 ? -7.318 1.131 -8.788 1.00 93.38 101 LEU A CA 1
ATOM 818 C C . LEU A 1 101 ? -6.614 2.129 -9.723 1.00 93.38 101 LEU A C 1
ATOM 820 O O . LEU A 1 101 ? -5.637 1.774 -10.392 1.00 93.38 101 LEU A O 1
ATOM 824 N N . ASP A 1 102 ? -7.061 3.384 -9.688 1.00 92.44 102 ASP A N 1
ATOM 825 C CA . ASP A 1 102 ? -6.417 4.527 -10.348 1.00 92.44 102 ASP A CA 1
ATOM 826 C C . ASP A 1 102 ? -5.603 5.358 -9.350 1.00 92.44 102 ASP A C 1
ATOM 828 O O . ASP A 1 102 ? -4.451 5.715 -9.606 1.00 92.44 102 ASP A O 1
ATOM 832 N N . SER A 1 103 ? -6.189 5.659 -8.187 1.00 94.69 103 SER A N 1
ATOM 833 C CA . SER A 1 103 ? -5.505 6.381 -7.113 1.00 94.69 103 SER A CA 1
ATOM 834 C C . SER A 1 103 ? -6.038 6.008 -5.737 1.00 94.69 103 SER A C 1
ATOM 836 O O . SER A 1 103 ? -7.242 5.816 -5.573 1.00 94.69 103 SER A O 1
ATOM 838 N N . LEU A 1 104 ? -5.160 5.986 -4.738 1.00 97.00 104 LEU A N 1
ATOM 839 C CA . LEU A 1 104 ? -5.496 5.778 -3.336 1.00 97.00 104 LEU A CA 1
ATOM 840 C C . LEU A 1 104 ? -4.904 6.896 -2.483 1.00 97.00 104 LEU A C 1
ATOM 842 O O . LEU A 1 104 ? -3.698 7.120 -2.507 1.00 97.00 104 LEU A O 1
ATOM 846 N N . LYS A 1 105 ? -5.741 7.528 -1.664 1.00 97.56 105 LYS A N 1
ATOM 847 C CA . LYS A 1 105 ? -5.316 8.442 -0.605 1.00 97.56 105 LYS A CA 1
ATOM 848 C C . LYS A 1 105 ? -5.841 7.963 0.738 1.00 97.56 105 LYS A C 1
ATOM 850 O O . LYS A 1 105 ? -7.044 7.760 0.883 1.00 97.56 105 LYS A O 1
ATOM 855 N N . VAL A 1 106 ? -4.961 7.790 1.723 1.00 97.56 106 VAL A N 1
ATOM 856 C CA . VAL A 1 106 ? -5.358 7.378 3.079 1.00 97.56 106 VAL A CA 1
ATOM 857 C C . VAL A 1 106 ? -4.735 8.293 4.122 1.00 97.56 106 VAL A C 1
ATOM 859 O O . VAL A 1 106 ? -3.513 8.408 4.186 1.00 97.56 106 VAL A O 1
ATOM 862 N N . THR A 1 107 ? -5.559 8.912 4.967 1.00 96.81 107 THR A N 1
ATOM 863 C CA . THR A 1 107 ? -5.112 9.808 6.045 1.00 96.81 107 THR A CA 1
ATOM 864 C C . THR A 1 107 ? -5.756 9.450 7.389 1.00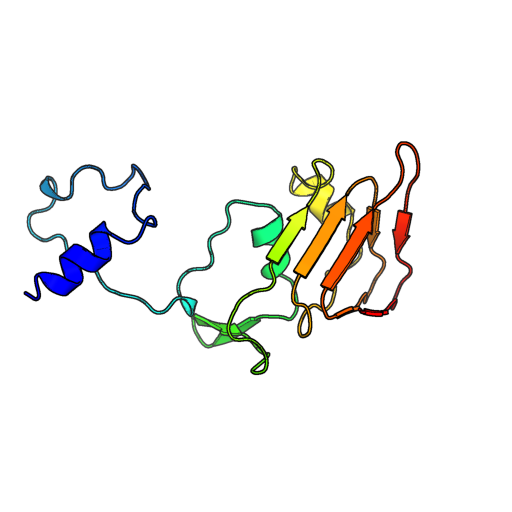 96.81 107 THR A C 1
ATOM 866 O O . THR A 1 107 ? -6.931 9.080 7.451 1.00 96.81 107 THR A O 1
ATOM 869 N N . GLY A 1 108 ? -4.995 9.565 8.483 1.00 96.44 108 GLY A N 1
ATOM 870 C CA . GLY A 1 108 ? -5.475 9.282 9.841 1.00 96.44 108 GLY A CA 1
ATOM 871 C C . GLY A 1 108 ? -5.382 7.805 10.258 1.00 96.44 108 GLY A C 1
ATOM 872 O O . GLY A 1 108 ? -4.794 6.971 9.564 1.00 96.44 108 GLY A O 1
ATOM 873 N N . ASP A 1 109 ? -5.959 7.458 11.421 1.00 96.69 109 ASP A N 1
ATOM 874 C CA . ASP A 1 109 ? -5.914 6.094 11.981 1.00 96.69 109 ASP A CA 1
ATOM 875 C C . ASP A 1 109 ? -6.898 5.147 11.269 1.00 96.69 109 ASP A C 1
ATOM 877 O O . ASP A 1 109 ? -7.960 4.794 11.788 1.00 96.69 109 ASP A O 1
ATOM 881 N N . VAL A 1 110 ? -6.523 4.732 10.059 1.00 97.94 110 VAL A N 1
ATOM 882 C CA . VAL A 1 110 ? -7.272 3.785 9.226 1.00 97.94 110 VAL A CA 1
ATOM 883 C C . VAL A 1 110 ? -6.677 2.381 9.350 1.00 97.94 110 VAL A C 1
ATOM 885 O O . VAL A 1 110 ? -5.454 2.202 9.330 1.00 97.94 110 VAL A O 1
ATOM 888 N N . ARG A 1 111 ? -7.549 1.374 9.466 1.00 97.75 111 ARG A N 1
ATOM 889 C CA . ARG A 1 111 ? -7.203 -0.054 9.431 1.00 97.75 111 ARG A CA 1
ATOM 890 C C . ARG A 1 111 ? -8.071 -0.800 8.426 1.00 97.75 111 ARG A C 1
ATOM 892 O O . ARG A 1 111 ? -9.280 -0.590 8.364 1.00 97.75 111 ARG A O 1
ATOM 899 N N . PHE A 1 112 ? -7.458 -1.711 7.685 1.00 98.19 112 PHE A N 1
ATOM 900 C CA . PHE A 1 112 ? -8.085 -2.506 6.641 1.00 98.19 112 PHE A CA 1
ATOM 901 C C . PHE A 1 112 ? -8.329 -3.940 7.106 1.00 98.19 112 PHE A C 1
ATOM 903 O O . PHE A 1 112 ? -7.422 -4.632 7.582 1.00 98.19 112 PHE A O 1
ATOM 910 N N . GLY A 1 113 ? -9.575 -4.384 6.949 1.00 98.00 113 GLY A N 1
ATOM 911 C CA . GLY A 1 113 ? -9.983 -5.769 7.123 1.00 98.00 113 GLY A CA 1
ATOM 912 C C . GLY A 1 113 ? -9.405 -6.705 6.061 1.00 98.00 113 GLY A C 1
ATOM 913 O O . GLY A 1 113 ? -8.612 -6.323 5.200 1.00 98.00 113 GLY A O 1
ATOM 914 N N . SER A 1 114 ? -9.802 -7.971 6.120 1.00 97.56 114 SER A N 1
ATOM 915 C CA . SER A 1 114 ? -9.333 -8.984 5.174 1.00 97.56 114 SER A CA 1
ATOM 916 C C . SER A 1 114 ? -10.098 -8.930 3.851 1.00 97.56 114 SER A C 1
ATOM 918 O O . SER A 1 114 ? -11.317 -8.785 3.861 1.00 97.56 114 SER A O 1
ATOM 920 N N . ARG A 1 115 ? -9.423 -9.162 2.716 1.00 96.44 115 ARG A N 1
ATOM 921 C CA . ARG A 1 115 ? -10.028 -9.226 1.363 1.00 96.44 115 ARG A CA 1
ATOM 922 C C . ARG A 1 115 ? -10.753 -7.942 0.922 1.00 96.44 115 ARG A C 1
ATOM 924 O O . ARG A 1 115 ? -11.786 -8.020 0.266 1.00 96.44 115 ARG A O 1
ATOM 931 N N . VAL A 1 116 ? -10.247 -6.773 1.305 1.00 98.19 116 VAL A N 1
ATOM 932 C CA . VAL A 1 116 ? -10.757 -5.484 0.805 1.00 98.19 116 VAL A CA 1
ATOM 933 C C . VAL A 1 116 ? -10.433 -5.334 -0.687 1.00 98.19 116 VAL A C 1
ATOM 935 O O . VAL A 1 116 ? -9.374 -5.778 -1.131 1.00 98.19 116 VAL A O 1
ATOM 938 N N . VAL A 1 117 ? -11.330 -4.710 -1.450 1.00 97.56 117 VAL A N 1
ATOM 939 C CA . VAL A 1 117 ? -11.145 -4.399 -2.878 1.00 97.56 117 VAL A CA 1
ATOM 940 C C . VAL A 1 117 ? -11.277 -2.893 -3.074 1.00 97.56 117 VAL A C 1
ATOM 942 O O . VAL A 1 117 ? -12.249 -2.303 -2.602 1.00 97.56 117 VAL A O 1
ATOM 945 N N . LEU A 1 118 ? -10.307 -2.283 -3.753 1.00 96.94 118 LEU A N 1
ATOM 946 C CA . LEU A 1 118 ? -10.264 -0.849 -4.040 1.00 96.94 118 LEU A CA 1
ATOM 947 C C . LEU A 1 118 ? -10.287 -0.630 -5.557 1.00 96.94 118 LEU A C 1
ATOM 949 O O . LEU A 1 118 ? -9.487 -1.237 -6.273 1.00 96.94 118 LEU A O 1
ATOM 953 N N . LYS A 1 119 ? -11.191 0.229 -6.038 1.00 95.12 119 LYS A N 1
ATOM 954 C CA . LYS A 1 119 ? -11.404 0.491 -7.470 1.00 95.12 119 LYS A CA 1
ATOM 955 C C . LYS A 1 119 ? -11.545 1.985 -7.752 1.00 95.12 119 LYS A C 1
ATOM 957 O O . LYS A 1 119 ? -12.059 2.712 -6.908 1.00 95.12 119 LYS A O 1
ATOM 962 N N . GLY A 1 120 ? -11.108 2.430 -8.929 1.00 94.31 120 GLY A N 1
ATOM 963 C CA . GLY A 1 120 ? -11.215 3.831 -9.339 1.00 94.31 120 GLY A CA 1
ATOM 964 C C . GLY A 1 120 ? -10.369 4.757 -8.463 1.00 94.31 120 GLY A C 1
ATOM 965 O O . GLY A 1 120 ? -9.198 4.470 -8.184 1.00 94.31 120 GLY A O 1
ATOM 966 N N . LYS A 1 121 ? -10.949 5.874 -8.016 1.00 95.75 121 LYS A N 1
ATOM 967 C CA . LYS A 1 121 ? -10.261 6.895 -7.212 1.00 95.75 121 LYS A CA 1
ATOM 968 C C . LYS A 1 121 ? -10.743 6.873 -5.766 1.00 95.75 121 LYS A C 1
ATOM 970 O O . LYS A 1 121 ? -11.740 7.481 -5.404 1.00 95.75 121 LYS A O 1
ATOM 975 N N . VAL A 1 122 ? -9.982 6.215 -4.898 1.00 97.50 122 VAL A N 1
ATOM 976 C CA . VAL A 1 122 ? -10.367 6.025 -3.498 1.00 97.50 122 VAL A CA 1
ATOM 977 C C . VAL A 1 122 ? -9.662 7.026 -2.582 1.00 97.50 122 VAL A C 1
ATOM 979 O O . VAL A 1 122 ? -8.435 7.082 -2.530 1.00 97.50 122 VAL A O 1
ATOM 982 N N . SER A 1 123 ? -10.435 7.766 -1.785 1.00 97.38 123 SER A N 1
ATOM 983 C CA . SER A 1 123 ? -9.923 8.614 -0.701 1.00 97.38 123 SER A CA 1
ATOM 984 C C . SER A 1 123 ? -10.571 8.235 0.630 1.00 97.38 123 SER A C 1
ATOM 986 O O . SER A 1 123 ? -11.791 8.280 0.771 1.00 97.38 123 SER A O 1
ATOM 988 N N . ILE A 1 124 ? -9.757 7.870 1.621 1.00 97.12 124 ILE A N 1
ATOM 989 C CA . ILE A 1 124 ? -10.192 7.409 2.943 1.00 97.12 124 ILE A CA 1
ATOM 990 C C . ILE A 1 124 ? -9.536 8.287 4.007 1.00 97.12 124 ILE A C 1
ATOM 992 O O . ILE A 1 124 ? -8.314 8.327 4.116 1.00 97.12 124 ILE A O 1
ATOM 996 N N . ALA A 1 125 ? -10.344 8.960 4.821 1.00 96.56 125 ALA A N 1
ATOM 997 C CA . ALA A 1 125 ? -9.855 9.830 5.883 1.00 96.56 125 ALA A CA 1
ATOM 998 C C . ALA A 1 125 ? -10.529 9.488 7.215 1.00 96.56 125 ALA A C 1
ATOM 1000 O O . ALA A 1 125 ? -11.757 9.505 7.317 1.00 96.56 125 ALA A O 1
ATOM 1001 N N . ALA A 1 126 ? -9.729 9.198 8.241 1.00 97.00 126 ALA A N 1
ATOM 1002 C CA . ALA A 1 126 ? -10.193 9.154 9.623 1.00 97.00 126 ALA A CA 1
ATOM 1003 C C . ALA A 1 126 ? -10.088 10.553 10.246 1.00 97.00 126 ALA A C 1
ATOM 1005 O O . ALA A 1 126 ? -9.089 11.252 10.061 1.00 97.00 126 ALA A O 1
ATOM 1006 N N . LYS A 1 127 ? -11.114 10.973 10.995 1.00 95.06 127 LYS A N 1
ATOM 1007 C CA . LYS A 1 127 ? -11.074 12.248 11.720 1.00 95.06 127 LYS A CA 1
ATOM 1008 C C . LYS A 1 127 ? -10.040 12.193 12.854 1.00 95.06 127 LYS A C 1
ATOM 1010 O O . LYS A 1 127 ? -9.765 11.110 13.376 1.00 95.06 127 LYS A O 1
ATOM 1015 N N . PRO A 1 128 ? -9.490 13.342 13.285 1.00 92.44 128 PRO A N 1
ATOM 1016 C CA . PRO A 1 128 ? -8.577 13.386 14.423 1.00 92.44 128 PRO A CA 1
ATOM 1017 C C . PRO A 1 128 ? -9.185 12.732 15.670 1.00 92.44 128 PRO A C 1
ATOM 1019 O O . PRO A 1 128 ? -10.288 13.079 16.081 1.00 92.44 128 PRO A O 1
ATOM 1022 N N . GLY A 1 129 ? -8.463 11.781 16.265 1.00 92.19 129 GLY A N 1
ATOM 1023 C CA . GLY A 1 129 ? -8.906 11.043 17.454 1.00 92.19 129 GLY A CA 1
ATOM 1024 C C . GLY A 1 129 ? -9.862 9.875 17.181 1.00 92.19 129 GLY A C 1
ATOM 1025 O O . GLY A 1 129 ? -10.122 9.089 18.091 1.00 92.19 129 GLY A O 1
ATOM 1026 N N . GLU A 1 130 ? -10.339 9.708 15.948 1.00 94.94 130 GLU A N 1
ATOM 1027 C CA . GLU A 1 130 ? -11.188 8.585 15.557 1.00 94.94 130 GLU A CA 1
ATOM 1028 C C . GLU A 1 130 ? -10.372 7.473 14.893 1.00 94.94 130 GLU A C 1
ATOM 1030 O O . GLU A 1 130 ? -9.388 7.713 14.192 1.00 94.94 130 GLU A O 1
ATOM 1035 N N . LYS A 1 131 ? -10.813 6.229 15.100 1.00 95.31 131 LYS A N 1
ATOM 1036 C CA . LYS A 1 131 ? -10.261 5.051 14.428 1.00 95.31 131 LYS A CA 1
ATOM 1037 C C . LYS A 1 131 ? -11.249 4.575 13.380 1.00 95.31 131 LYS A C 1
ATOM 1039 O O . LYS A 1 131 ? -12.366 4.193 13.725 1.00 95.31 131 LYS A O 1
ATOM 1044 N N . LEU A 1 132 ? -10.829 4.550 12.120 1.00 97.56 132 LEU A N 1
ATOM 1045 C CA . LEU A 1 132 ? -11.647 4.037 11.028 1.00 97.56 132 LEU A CA 1
ATOM 1046 C C . LEU A 1 132 ? -11.240 2.602 10.705 1.00 97.56 132 LEU A C 1
ATOM 1048 O O . LEU A 1 132 ? -10.107 2.334 10.308 1.00 97.56 132 LEU A O 1
ATOM 1052 N N . GLN A 1 133 ? -12.181 1.674 10.842 1.00 97.31 133 GLN A N 1
ATOM 1053 C CA . GLN A 1 133 ? -11.968 0.279 10.484 1.00 97.31 133 GLN A CA 1
ATOM 1054 C C . GLN A 1 133 ? -12.779 -0.074 9.240 1.00 97.31 133 GLN A C 1
ATOM 1056 O O . GLN A 1 133 ? -14.008 -0.096 9.268 1.00 97.31 133 GLN A O 1
ATOM 1061 N N . ILE A 1 134 ? -12.081 -0.386 8.151 1.00 98.00 134 ILE A N 1
ATOM 1062 C CA . ILE A 1 134 ? -12.694 -0.912 6.936 1.00 98.00 134 ILE A CA 1
ATOM 1063 C C . ILE A 1 134 ? -13.018 -2.394 7.172 1.00 98.00 134 ILE A C 1
ATOM 1065 O O . ILE A 1 134 ? -12.111 -3.160 7.514 1.00 98.00 134 ILE A O 1
ATOM 1069 N N . PRO A 1 135 ? -14.285 -2.821 7.025 1.00 98.12 135 PRO A N 1
ATOM 1070 C CA . PRO A 1 135 ? -14.679 -4.191 7.316 1.00 98.12 135 PRO A CA 1
ATOM 1071 C C . PRO A 1 135 ? -14.115 -5.187 6.297 1.00 98.12 135 PRO A C 1
ATOM 1073 O O . PRO A 1 135 ? -13.737 -4.837 5.177 1.00 98.12 135 PRO A O 1
ATOM 1076 N N . ASP A 1 136 ? -14.077 -6.457 6.696 1.00 98.12 136 ASP A N 1
ATOM 1077 C CA . ASP A 1 136 ? -13.629 -7.545 5.831 1.00 98.12 136 ASP A CA 1
ATOM 1078 C C . ASP A 1 136 ? -14.522 -7.642 4.576 1.00 98.12 136 ASP A C 1
ATOM 1080 O O . ASP A 1 136 ? -15.738 -7.459 4.647 1.00 98.12 136 ASP A O 1
ATOM 1084 N N . LYS A 1 137 ? -13.921 -7.969 3.426 1.00 97.44 137 LYS A N 1
ATOM 1085 C CA . LYS A 1 137 ? -14.571 -8.108 2.108 1.00 97.44 137 LYS A CA 1
ATOM 1086 C C . LYS A 1 137 ? -15.236 -6.834 1.577 1.00 97.44 137 LYS A C 1
ATOM 1088 O O . LYS A 1 137 ? -16.014 -6.907 0.627 1.00 97.44 137 LYS A O 1
ATOM 1093 N N . LYS A 1 138 ? -14.962 -5.672 2.174 1.00 98.06 138 LYS A N 1
ATOM 1094 C CA . LYS A 1 138 ? -15.520 -4.407 1.698 1.00 98.06 138 LYS A CA 1
ATOM 1095 C C . LYS A 1 138 ? -14.958 -4.069 0.317 1.00 98.06 138 LYS A C 1
ATOM 1097 O O . LYS A 1 138 ? -13.746 -4.089 0.120 1.00 98.06 138 LYS A O 1
ATOM 1102 N N . VAL A 1 139 ? -15.854 -3.720 -0.599 1.00 97.94 139 VAL A N 1
ATOM 1103 C CA . VAL A 1 139 ? -15.519 -3.069 -1.867 1.00 97.94 139 VAL A CA 1
ATOM 1104 C C . VAL A 1 139 ? -15.686 -1.564 -1.674 1.00 97.94 139 VAL A C 1
ATOM 1106 O O . VAL A 1 139 ? -16.691 -1.125 -1.102 1.00 97.94 139 VAL A O 1
ATOM 1109 N N . ILE A 1 140 ? -14.676 -0.800 -2.081 1.00 97.06 140 ILE A N 1
ATOM 1110 C CA . ILE A 1 140 ? -14.688 0.663 -2.114 1.00 97.06 140 ILE A CA 1
ATOM 1111 C C . ILE A 1 140 ? -14.376 1.068 -3.550 1.00 97.06 140 ILE A C 1
ATOM 1113 O O . ILE A 1 140 ? -13.316 0.722 -4.073 1.00 97.06 140 ILE A O 1
ATOM 1117 N N . GLU A 1 141 ? -15.317 1.762 -4.169 1.00 94.31 141 GLU A N 1
ATOM 1118 C CA . GLU A 1 141 ? -15.259 2.194 -5.561 1.00 94.31 141 GLU A CA 1
ATOM 1119 C C . GLU A 1 141 ? -15.818 3.615 -5.683 1.00 94.31 141 GLU A C 1
ATOM 1121 O O . GLU A 1 141 ? -16.672 4.006 -4.880 1.00 94.31 141 GLU A O 1
ATOM 1126 N N . ASP A 1 142 ? -15.281 4.355 -6.650 1.00 84.56 142 ASP A N 1
ATOM 1127 C CA . ASP A 1 142 ? -15.735 5.665 -7.137 1.00 84.56 142 ASP A CA 1
ATOM 1128 C C . ASP A 1 142 ? -16.106 5.527 -8.618 1.00 84.56 142 ASP A C 1
ATOM 1130 O O . ASP A 1 142 ? -15.337 4.834 -9.333 1.00 84.56 142 ASP A O 1
#

Radius of gyration: 19.07 Å; chains: 1; bounding box: 53×30×48 Å

InterPro domains:
  IPR002618 UDPGP family [PF01704] (24-119)
  IPR011004 Trimeric LpxA-like superfamily [S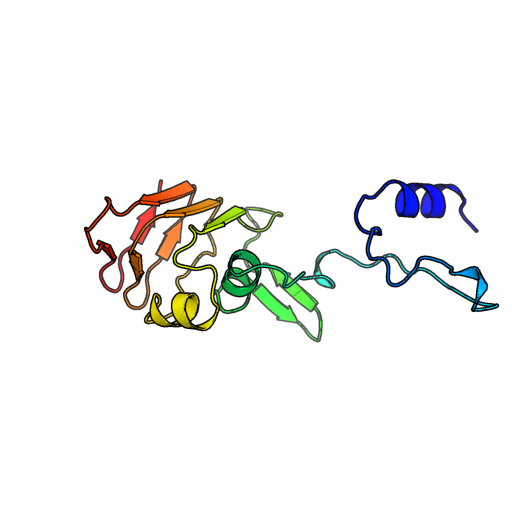SF51161] (69-141)
  IPR016267 UTP--glucose-1-phosphate uridylyltransferase [PTHR43511] (1-142)
  IPR029044 Nucleotide-diphospho-sugar transferases [G3DSA:3.90.550.10] (1-42)

pLDDT: mean 82.33, std 17.18, range [41.84, 98.19]

Foldseek 3Di:
DDVVVVVVVVPPPPPPPPPPPDPPVDPDDDDDDDPCQQDQDDPFVQSVLVVQEPQWDDDPNGTDGPDPPDPDDAAEAEEPQCRDVVSVVVQEPGREHCSQERYEAEEDQHHEEAHEYEHYHYYYYDDVPDHHYHYHNHYDYD